Protein AF-A0A939HCV2-F1 (afdb_monomer)

Mean predicted aligned error: 8.55 Å

Secondary structure (DSSP, 8-state):
--HHHHHHHHHHHHHHHHTS--TTTS-PEEEEEEEEEEETTEEEEEEEEEETTT--EEEEEEE-TTGGGS-S--------

Sequence (80 aa):
MNLNEVMKFVESEYIVINNTPCEICGGDFLTESVGLTFENGKPENITHCVCENCGHEREFSFRAPFIGAMNQEPEQEELN

Nearest PDB structures (foldseek):
  2qkd-assembly1_A  TM=6.146E-01  e=2.943E-02  Mus musculus
  8t2x-assembly1_eI  TM=6.762E-01  e=2.922E-01  Saccharomyces cerevisiae
  1eif-assembly1_A  TM=6.565E-01  e=4.461E-01  Methanocaldococcus jannaschii
  8y0w-assembly1_5  TM=6.185E-01  e=4.461E-01  Homo sapiens
  8y0u-assembly1_5  TM=6.762E-01  e=7.683E-01  Saccharomyces cerevisiae

Foldseek 3Di:
DDPVVVVVLVVVQVVVQQPDADPPPRAHWDWDDWDWDQDPNFIWIKTWTAGPPPRDIDIDIDGDRCVVVVPPDDDPPPPD

Radius of gyration: 16.74 Å; Cα contacts (8 Å, |Δi|>4): 106; chains: 1; bounding box: 49×35×34 Å

Solvent-accessible surface area (backbone atoms only — not comparable to full-atom values): 4969 Å² total; per-residue (Å²): 138,56,73,67,61,55,50,53,51,55,51,51,52,51,52,53,47,70,71,41,57,35,92,87,80,62,39,54,49,41,81,76,48,76,47,80,46,66,62,95,84,40,42,28,39,37,35,38,26,33,22,77,79,79,64,53,72,47,78,45,82,42,81,34,80,62,64,74,68,65,78,62,78,80,82,84,79,79,84,126

Structure (mmCIF, N/CA/C/O backbone):
data_AF-A0A939HCV2-F1
#
_entry.id   AF-A0A939HCV2-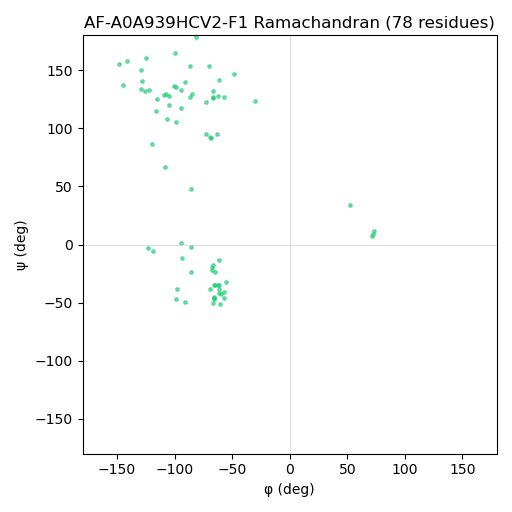F1
#
loop_
_atom_site.group_PDB
_atom_site.id
_atom_site.type_symbol
_atom_site.label_atom_id
_atom_site.label_alt_id
_atom_site.label_comp_id
_atom_site.label_asym_id
_atom_site.label_entity_id
_atom_site.label_seq_id
_atom_site.pdbx_PDB_ins_code
_atom_site.Cartn_x
_atom_site.Cartn_y
_atom_site.Cartn_z
_atom_site.occupancy
_atom_site.B_iso_or_equiv
_atom_site.auth_seq_id
_atom_site.auth_comp_id
_atom_site.auth_asym_id
_atom_site.auth_atom_id
_atom_site.pdbx_PDB_model_num
ATOM 1 N N . MET A 1 1 ? 20.752 -0.132 -12.856 1.00 59.50 1 MET A N 1
ATOM 2 C CA . MET A 1 1 ? 20.058 0.269 -11.618 1.00 59.50 1 MET A CA 1
ATOM 3 C C . MET A 1 1 ? 20.762 -0.413 -10.461 1.00 59.50 1 MET A C 1
ATOM 5 O O . MET A 1 1 ? 21.116 -1.577 -10.614 1.00 59.50 1 MET A O 1
ATOM 9 N N . ASN A 1 2 ? 21.058 0.294 -9.373 1.00 74.94 2 ASN A N 1
ATOM 10 C CA . ASN A 1 2 ? 21.708 -0.301 -8.197 1.00 74.94 2 ASN A CA 1
ATOM 11 C C . ASN A 1 2 ? 20.680 -0.619 -7.095 1.00 74.94 2 ASN A C 1
ATOM 13 O O . ASN A 1 2 ? 19.555 -0.124 -7.119 1.00 74.94 2 ASN A O 1
ATOM 17 N N . LEU A 1 3 ? 21.069 -1.439 -6.115 1.00 75.75 3 LEU A N 1
ATOM 18 C CA . LEU A 1 3 ? 20.197 -1.836 -5.001 1.00 75.75 3 LEU A CA 1
ATOM 19 C C . LEU A 1 3 ? 19.624 -0.627 -4.230 1.00 75.75 3 LEU A C 1
ATOM 21 O O . LEU A 1 3 ? 18.484 -0.674 -3.778 1.00 75.75 3 LEU A O 1
ATOM 25 N N . ASN A 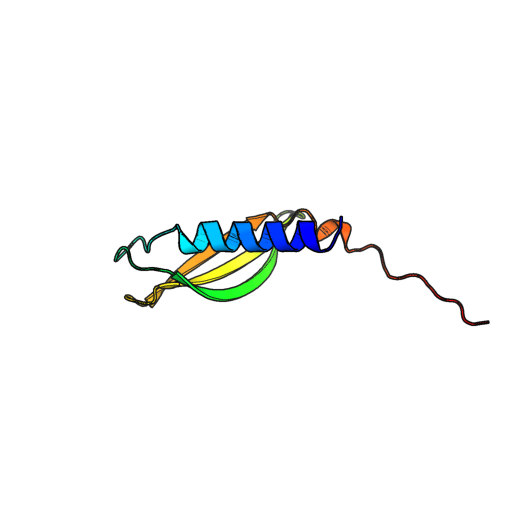1 4 ? 20.376 0.476 -4.138 1.00 81.19 4 ASN A N 1
ATOM 26 C CA . ASN A 1 4 ? 19.927 1.692 -3.454 1.00 81.19 4 ASN A CA 1
ATOM 27 C C . ASN A 1 4 ? 18.742 2.364 -4.160 1.00 81.19 4 ASN A C 1
ATOM 29 O O . ASN A 1 4 ? 17.884 2.938 -3.498 1.00 81.19 4 ASN A O 1
ATOM 33 N N . GLU A 1 5 ? 18.684 2.322 -5.490 1.00 76.25 5 GLU A N 1
ATOM 34 C CA . GLU A 1 5 ? 17.557 2.873 -6.253 1.00 76.25 5 GLU A CA 1
ATOM 35 C C .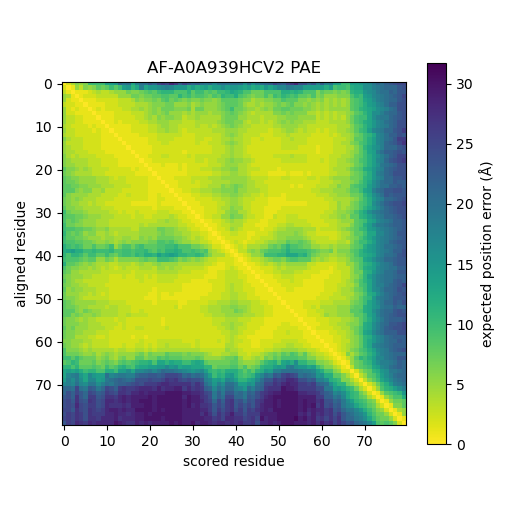 GLU A 1 5 ? 16.285 2.048 -6.042 1.00 76.25 5 GLU A C 1
ATOM 37 O O . GLU A 1 5 ? 15.209 2.620 -5.882 1.00 76.25 5 GLU A O 1
ATOM 42 N N . VAL A 1 6 ? 16.418 0.720 -5.961 1.00 79.12 6 VAL A N 1
ATOM 43 C CA . VAL A 1 6 ? 15.301 -0.185 -5.650 1.00 79.12 6 VAL A CA 1
ATOM 44 C C . VAL A 1 6 ? 14.803 0.044 -4.220 1.00 79.12 6 VAL A C 1
ATOM 46 O O . VAL A 1 6 ? 13.603 0.186 -4.009 1.00 79.12 6 VAL A O 1
ATOM 49 N N . MET A 1 7 ? 15.708 0.169 -3.242 1.00 80.75 7 MET A N 1
ATOM 50 C CA . MET A 1 7 ? 15.330 0.449 -1.849 1.00 80.75 7 MET A CA 1
ATOM 51 C C . MET A 1 7 ? 14.599 1.785 -1.694 1.00 80.75 7 MET A C 1
ATOM 53 O O . MET A 1 7 ? 13.593 1.840 -0.995 1.00 80.75 7 MET A O 1
ATOM 57 N N . LYS A 1 8 ? 15.049 2.843 -2.382 1.00 84.44 8 LYS A N 1
ATOM 58 C CA . LYS A 1 8 ? 14.357 4.144 -2.382 1.00 84.44 8 LYS A CA 1
ATOM 59 C C . LYS A 1 8 ? 12.943 4.056 -2.942 1.00 84.44 8 LYS A C 1
ATOM 61 O O . LYS A 1 8 ? 12.062 4.787 -2.500 1.00 84.44 8 LYS A O 1
ATOM 66 N N . PHE A 1 9 ? 12.735 3.195 -3.935 1.00 83.44 9 PHE A N 1
ATOM 67 C CA . PHE A 1 9 ? 11.413 2.987 -4.499 1.00 83.44 9 PHE A CA 1
ATOM 68 C C . PHE A 1 9 ? 10.485 2.328 -3.476 1.00 83.44 9 PHE A C 1
ATOM 70 O O . PHE A 1 9 ? 9.433 2.887 -3.178 1.00 83.44 9 PHE A O 1
ATOM 77 N N . VAL A 1 10 ? 10.930 1.229 -2.863 1.00 84.31 10 VAL A N 1
ATOM 78 C CA . VAL A 1 10 ? 10.181 0.542 -1.799 1.00 84.31 10 VAL A CA 1
ATOM 79 C C . VAL A 1 10 ? 9.876 1.497 -0.640 1.00 84.31 10 VAL A C 1
ATOM 81 O O . VAL A 1 10 ? 8.737 1.599 -0.196 1.00 84.31 10 VAL A O 1
ATOM 84 N N . GLU A 1 11 ? 10.862 2.279 -0.195 1.00 87.75 11 GLU A N 1
ATOM 85 C CA . GLU A 1 11 ? 10.672 3.296 0.846 1.00 87.75 11 GLU A CA 1
ATOM 86 C C . GLU A 1 11 ? 9.586 4.315 0.465 1.00 87.75 11 GLU A C 1
ATOM 88 O O . GLU A 1 11 ? 8.744 4.663 1.294 1.00 87.75 11 GLU A O 1
ATOM 93 N N . SER A 1 12 ? 9.550 4.755 -0.797 1.00 90.12 12 SER A N 1
ATOM 94 C CA . SER A 1 12 ? 8.532 5.698 -1.266 1.00 90.12 12 SER A CA 1
ATOM 95 C C . SER A 1 12 ? 7.111 5.124 -1.231 1.00 90.12 12 SER A C 1
ATOM 97 O O . SER A 1 12 ? 6.179 5.852 -0.892 1.00 90.12 12 SER A O 1
ATOM 99 N N . GLU A 1 13 ? 6.935 3.828 -1.504 1.00 91.12 13 GLU A N 1
ATOM 100 C CA . GLU A 1 13 ? 5.635 3.147 -1.416 1.00 91.12 13 GLU A CA 1
ATOM 101 C C . GLU A 1 13 ? 5.140 3.105 0.033 1.00 91.12 13 GLU A C 1
ATOM 103 O O . GLU A 1 13 ? 4.010 3.503 0.320 1.00 91.12 13 GLU A O 1
ATOM 108 N N . TYR A 1 14 ? 6.016 2.717 0.967 1.00 90.94 14 TYR A N 1
ATOM 109 C CA . TYR A 1 14 ? 5.701 2.712 2.398 1.00 90.94 14 TYR A CA 1
ATOM 110 C C . TYR A 1 14 ? 5.379 4.108 2.930 1.00 90.94 14 TYR A C 1
ATOM 112 O O . TYR A 1 14 ? 4.461 4.255 3.733 1.00 90.94 14 TYR A O 1
ATOM 120 N N . ILE A 1 15 ? 6.079 5.150 2.467 1.00 93.69 15 ILE A N 1
ATOM 121 C CA . ILE A 1 15 ? 5.751 6.539 2.819 1.00 93.69 15 ILE A CA 1
ATOM 122 C C . ILE A 1 15 ? 4.331 6.887 2.364 1.00 93.69 15 ILE A C 1
ATOM 124 O O . ILE A 1 15 ? 3.600 7.529 3.115 1.00 93.69 15 ILE A O 1
ATOM 128 N N . VAL A 1 16 ? 3.918 6.481 1.160 1.00 94.44 16 VAL A N 1
ATOM 129 C CA . VAL A 1 16 ? 2.552 6.742 0.677 1.00 94.44 16 VAL A CA 1
ATOM 130 C C . VAL A 1 16 ? 1.521 5.995 1.520 1.00 94.44 16 VAL A C 1
ATOM 132 O O . VAL A 1 16 ? 0.538 6.609 1.937 1.00 94.44 16 VAL A O 1
ATOM 135 N N . ILE A 1 17 ? 1.750 4.711 1.808 1.00 94.06 17 ILE A N 1
ATOM 136 C CA . ILE A 1 17 ? 0.840 3.894 2.627 1.00 94.06 17 ILE A CA 1
ATOM 137 C C . ILE A 1 17 ? 0.697 4.502 4.027 1.00 94.06 17 ILE A C 1
ATOM 139 O O . ILE A 1 17 ? -0.417 4.796 4.450 1.00 94.06 17 ILE A O 1
ATOM 143 N N . ASN A 1 18 ? 1.815 4.787 4.701 1.00 92.25 18 ASN A N 1
ATOM 144 C CA . ASN A 1 18 ? 1.825 5.306 6.072 1.00 92.25 18 ASN A CA 1
ATOM 145 C C . ASN A 1 18 ? 1.260 6.729 6.194 1.00 92.25 18 ASN A C 1
ATOM 147 O O . ASN A 1 18 ? 0.843 7.128 7.273 1.00 92.25 18 ASN A O 1
ATOM 151 N N . ASN A 1 19 ? 1.249 7.511 5.111 1.00 94.81 19 ASN A N 1
ATOM 152 C CA . ASN A 1 19 ? 0.625 8.839 5.095 1.00 94.81 19 ASN A CA 1
ATOM 153 C C . ASN A 1 19 ? -0.824 8.819 4.587 1.00 94.81 19 ASN A C 1
ATOM 155 O O . ASN A 1 19 ? -1.450 9.876 4.481 1.00 94.81 19 ASN A O 1
ATOM 159 N N . THR A 1 20 ? -1.358 7.647 4.243 1.00 95.88 20 THR A N 1
ATOM 160 C CA . THR A 1 20 ? -2.744 7.500 3.806 1.00 95.88 20 THR A CA 1
ATOM 161 C C . THR A 1 20 ? -3.585 7.014 4.983 1.00 95.88 20 THR A C 1
ATOM 163 O O . THR A 1 20 ? -3.525 5.832 5.312 1.00 95.88 20 THR A O 1
ATOM 166 N N . PRO A 1 21 ? -4.405 7.872 5.613 1.00 96.06 21 PRO A N 1
ATOM 167 C CA . PRO A 1 21 ? -5.269 7.432 6.696 1.00 96.06 21 PRO A CA 1
ATOM 168 C C . PRO A 1 21 ? -6.393 6.535 6.168 1.00 96.06 21 PRO A C 1
ATOM 170 O O . PRO A 1 21 ? -6.841 6.649 5.020 1.00 96.06 21 PRO A O 1
ATOM 173 N N . CYS A 1 22 ? -6.897 5.667 7.038 1.00 96.50 22 CYS A N 1
ATOM 174 C CA . CYS A 1 22 ? -8.087 4.874 6.787 1.00 96.50 22 CYS A CA 1
ATOM 175 C C . CYS A 1 22 ? -9.275 5.782 6.461 1.00 96.50 22 CYS A C 1
ATOM 177 O O . CYS A 1 22 ? -9.636 6.664 7.238 1.00 96.50 22 CYS A O 1
ATOM 179 N N . GLU A 1 23 ? -9.932 5.527 5.335 1.00 96.19 23 GLU A N 1
ATOM 180 C CA . GLU A 1 23 ? -11.089 6.307 4.881 1.00 96.19 23 GLU A CA 1
ATOM 181 C C . GLU A 1 23 ? -12.326 6.154 5.780 1.00 96.19 23 GLU A C 1
ATOM 183 O O . GLU A 1 23 ? -13.225 6.991 5.740 1.00 96.19 23 GLU A O 1
ATOM 188 N N . ILE A 1 24 ? -12.356 5.109 6.611 1.00 96.50 24 ILE A N 1
ATOM 189 C CA . ILE A 1 24 ? -13.474 4.807 7.507 1.00 96.50 24 ILE A CA 1
ATOM 190 C C . ILE A 1 24 ? -13.284 5.455 8.881 1.00 96.50 24 ILE A C 1
ATOM 192 O O . ILE A 1 24 ? -14.201 6.095 9.391 1.00 96.50 24 ILE A O 1
ATOM 196 N N . CYS A 1 25 ? -12.111 5.286 9.501 1.00 96.75 25 CYS A N 1
ATOM 197 C CA . CYS A 1 25 ? -11.880 5.714 10.886 1.00 96.75 25 CYS A CA 1
ATOM 198 C C . CYS A 1 25 ? -10.708 6.686 11.074 1.00 96.75 25 CYS A C 1
ATOM 200 O O . CYS A 1 25 ? -10.450 7.097 12.202 1.00 96.75 25 CYS A O 1
ATOM 202 N N . GLY A 1 26 ? -9.972 7.019 10.011 1.00 96.06 26 GLY A N 1
ATOM 203 C CA . GLY A 1 26 ? -8.805 7.903 10.064 1.00 96.06 26 GLY A CA 1
ATOM 204 C C . GLY A 1 26 ? -7.557 7.313 10.730 1.00 96.06 26 GLY A C 1
ATOM 205 O O . GLY A 1 26 ? -6.613 8.059 10.953 1.00 96.06 26 GLY A O 1
ATOM 206 N N . GLY A 1 27 ? -7.559 6.021 11.077 1.00 95.81 27 GLY A N 1
ATOM 207 C CA . GLY A 1 27 ? -6.402 5.329 11.663 1.00 95.81 27 GLY A CA 1
ATOM 208 C C . GLY A 1 27 ? -5.392 4.877 10.611 1.00 95.81 27 GLY A C 1
ATOM 209 O O . GLY A 1 27 ? -5.639 5.035 9.416 1.00 95.81 27 GLY A O 1
ATOM 210 N N . ASP A 1 28 ? -4.295 4.265 11.045 1.00 96.81 28 AS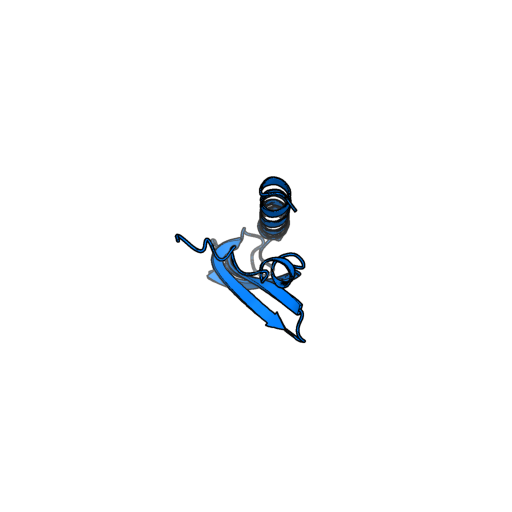P A N 1
ATOM 211 C CA . ASP A 1 28 ? -3.221 3.865 10.139 1.00 96.81 28 ASP A CA 1
ATOM 212 C C . ASP A 1 28 ? -3.468 2.478 9.521 1.00 96.81 28 ASP A C 1
ATOM 214 O O . ASP A 1 28 ? -4.199 1.628 10.050 1.00 96.81 28 ASP A O 1
ATOM 218 N N . PHE A 1 29 ? -2.885 2.268 8.342 1.00 97.06 29 PHE A N 1
ATOM 219 C CA . PHE A 1 29 ? -2.892 0.989 7.639 1.00 97.06 29 PHE A CA 1
ATOM 220 C C . PHE A 1 29 ? -1.620 0.199 7.957 1.00 97.06 29 PHE A C 1
ATOM 222 O O . PHE A 1 29 ? -0.513 0.717 7.840 1.00 97.06 29 PHE A O 1
ATOM 229 N N . LEU A 1 30 ? -1.778 -1.081 8.289 1.00 94.81 30 LEU A N 1
ATOM 230 C CA . LEU A 1 30 ? -0.680 -2.033 8.435 1.00 94.81 30 LEU A CA 1
ATOM 231 C C . LEU A 1 30 ? -0.553 -2.869 7.168 1.00 94.81 30 LEU A C 1
ATOM 233 O O . LEU A 1 30 ? -1.549 -3.361 6.644 1.00 94.81 30 LEU A O 1
ATOM 237 N N . THR A 1 31 ? 0.675 -3.059 6.692 1.00 94.31 31 THR A N 1
ATOM 238 C CA . THR A 1 31 ? 0.955 -3.941 5.555 1.00 94.31 31 THR A CA 1
ATOM 239 C C . THR A 1 31 ? 0.807 -5.404 5.961 1.00 94.31 31 THR A C 1
ATOM 241 O O . THR A 1 31 ? 1.497 -5.863 6.868 1.00 94.31 31 THR A O 1
ATOM 244 N N . GLU A 1 32 ? -0.057 -6.141 5.266 1.00 94.56 32 GLU A N 1
ATOM 245 C CA . GLU A 1 32 ? -0.283 -7.570 5.503 1.00 94.56 32 GLU A CA 1
ATOM 246 C C . GLU A 1 32 ? 0.487 -8.433 4.501 1.00 94.56 32 GLU A C 1
ATOM 248 O O . GLU A 1 32 ? 1.175 -9.381 4.881 1.00 94.56 32 GLU A O 1
ATOM 253 N N . SER A 1 33 ? 0.407 -8.095 3.214 1.00 92.88 33 SER A N 1
ATOM 254 C CA . SER A 1 33 ? 1.127 -8.813 2.165 1.00 92.88 33 SER A CA 1
ATOM 255 C C . SER A 1 33 ? 1.520 -7.894 1.015 1.00 92.88 33 SER A C 1
ATOM 257 O O . SER A 1 33 ? 0.917 -6.846 0.787 1.00 92.88 33 SER A O 1
ATOM 259 N N . VAL A 1 34 ? 2.574 -8.296 0.310 1.00 91.38 34 VAL A N 1
ATOM 260 C CA . VAL A 1 34 ? 3.116 -7.599 -0.856 1.00 91.38 34 VAL A CA 1
ATOM 261 C C . VAL A 1 34 ? 3.266 -8.624 -1.973 1.00 91.38 34 VAL A C 1
ATOM 263 O O . VAL A 1 34 ? 3.770 -9.726 -1.741 1.00 91.38 34 VAL A O 1
ATOM 266 N N . GLY A 1 35 ? 2.825 -8.275 -3.174 1.00 89.25 35 GLY A N 1
ATOM 267 C CA . GLY A 1 35 ? 2.839 -9.141 -4.344 1.00 89.25 35 GLY A CA 1
ATOM 268 C C . GLY A 1 35 ? 3.191 -8.377 -5.612 1.00 89.25 35 GLY A C 1
ATOM 269 O O . GLY A 1 35 ? 3.019 -7.169 -5.705 1.00 89.25 35 GLY A O 1
ATOM 270 N N . LEU A 1 36 ? 3.678 -9.098 -6.618 1.00 87.56 36 LEU A N 1
ATOM 271 C CA . LEU A 1 36 ? 3.959 -8.542 -7.938 1.00 87.56 36 LEU A CA 1
ATOM 272 C C . LEU A 1 36 ? 2.914 -9.032 -8.931 1.00 87.56 36 LEU A C 1
ATOM 274 O O . LEU A 1 36 ? 2.682 -10.236 -9.048 1.00 87.56 36 LEU A O 1
ATOM 278 N N . THR A 1 37 ? 2.330 -8.102 -9.677 1.00 88.00 37 THR A N 1
ATOM 279 C CA . THR A 1 37 ? 1.414 -8.402 -10.779 1.00 88.00 37 THR A CA 1
ATOM 280 C C . THR A 1 37 ? 1.890 -7.753 -12.072 1.00 88.00 37 THR A C 1
ATOM 282 O O . THR A 1 37 ? 2.696 -6.823 -12.073 1.00 88.00 37 THR A O 1
ATOM 285 N N . PHE A 1 38 ? 1.397 -8.260 -13.196 1.00 84.00 38 PHE A N 1
ATOM 286 C CA . PHE A 1 38 ? 1.652 -7.705 -14.519 1.00 84.00 38 PHE A CA 1
ATOM 287 C C . PHE A 1 38 ? 0.324 -7.295 -15.151 1.00 84.00 38 PHE A C 1
ATOM 289 O O . PHE A 1 38 ? -0.281 -8.062 -15.902 1.00 84.00 38 PHE A O 1
ATOM 296 N N . GLU A 1 39 ? -0.132 -6.075 -14.878 1.00 80.12 39 GLU A N 1
ATOM 297 C CA . GLU A 1 39 ? -1.318 -5.525 -15.534 1.00 80.12 39 GLU A CA 1
ATOM 298 C C . GLU A 1 39 ? -0.940 -4.846 -16.855 1.00 80.12 39 GLU A C 1
ATOM 300 O O . GLU A 1 39 ? -0.065 -3.981 -16.920 1.00 80.12 39 GLU A O 1
ATOM 305 N N . ASN A 1 40 ? -1.597 -5.236 -17.954 1.00 79.56 40 ASN A N 1
ATOM 306 C CA . ASN A 1 40 ? -1.347 -4.692 -19.299 1.00 79.56 40 ASN A CA 1
ATOM 307 C C . ASN A 1 40 ? 0.137 -4.735 -19.728 1.00 79.56 40 ASN A C 1
ATOM 309 O O . ASN A 1 40 ? 0.624 -3.837 -20.421 1.00 79.56 40 ASN A O 1
ATOM 313 N N . GLY A 1 41 ? 0.867 -5.768 -19.292 1.00 76.56 41 GLY A N 1
ATOM 314 C CA . GLY A 1 41 ? 2.295 -5.937 -19.573 1.00 76.56 41 GLY A CA 1
ATOM 315 C C . GLY A 1 41 ? 3.210 -4.989 -18.793 1.00 76.56 41 GLY A C 1
ATOM 316 O O . GLY A 1 41 ? 4.394 -4.890 -19.114 1.00 76.56 41 GLY A O 1
ATOM 317 N N . LYS A 1 42 ? 2.688 -4.282 -17.783 1.00 82.31 42 LYS A N 1
ATOM 318 C CA . LYS A 1 42 ? 3.468 -3.423 -16.893 1.00 82.31 42 LYS A CA 1
ATOM 319 C C . LYS A 1 42 ? 3.546 -4.065 -15.510 1.00 82.31 42 LYS A C 1
ATOM 321 O O . LYS A 1 42 ? 2.508 -4.434 -14.971 1.00 82.31 42 LYS A O 1
ATOM 326 N N . PRO A 1 43 ? 4.751 -4.204 -14.942 1.00 87.06 43 PRO A N 1
ATOM 327 C CA . PRO A 1 43 ? 4.897 -4.681 -13.577 1.00 87.06 43 PRO A CA 1
ATOM 328 C C . PRO A 1 43 ? 4.334 -3.664 -12.583 1.00 87.06 43 PRO A C 1
ATOM 330 O O . PRO A 1 43 ? 4.667 -2.473 -12.635 1.00 87.06 43 PRO A O 1
ATOM 333 N N . GLU A 1 44 ? 3.528 -4.154 -11.656 1.00 90.06 44 GLU A N 1
ATOM 334 C CA . GLU A 1 44 ? 2.993 -3.406 -10.528 1.00 90.06 44 GLU A CA 1
ATOM 335 C C . GLU A 1 44 ? 3.270 -4.164 -9.230 1.00 90.06 44 GLU A C 1
ATOM 337 O O . GLU A 1 44 ? 3.225 -5.395 -9.181 1.00 90.06 44 GLU A O 1
ATOM 342 N N . ASN A 1 45 ? 3.607 -3.408 -8.193 1.00 90.12 45 ASN A N 1
ATOM 343 C CA . ASN A 1 45 ? 3.733 -3.876 -6.830 1.00 90.12 45 ASN A CA 1
ATOM 344 C C . ASN A 1 45 ? 2.403 -3.618 -6.122 1.00 90.12 45 ASN A C 1
ATOM 346 O O . ASN A 1 45 ? 1.958 -2.472 -6.019 1.00 90.12 45 ASN A O 1
ATOM 350 N N . ILE A 1 46 ? 1.761 -4.695 -5.694 1.00 92.88 46 ILE A N 1
ATOM 351 C CA . ILE A 1 46 ? 0.465 -4.693 -5.034 1.00 92.88 46 ILE A CA 1
ATOM 352 C C . ILE A 1 46 ? 0.695 -4.941 -3.555 1.00 92.88 46 ILE A C 1
ATOM 354 O O . ILE A 1 46 ? 1.221 -5.983 -3.165 1.00 92.88 46 ILE A O 1
ATOM 358 N N . THR A 1 47 ? 0.273 -3.991 -2.735 1.00 94.50 47 THR A N 1
ATOM 359 C CA . THR A 1 47 ? 0.402 -4.073 -1.286 1.00 94.50 47 THR A CA 1
ATOM 360 C C . THR A 1 47 ? -0.981 -4.107 -0.659 1.00 94.50 47 THR A C 1
ATOM 362 O O . THR A 1 47 ? -1.730 -3.130 -0.727 1.00 94.50 47 THR A O 1
ATOM 365 N N . HIS A 1 48 ? -1.308 -5.228 -0.022 1.00 96.31 48 HIS A N 1
ATOM 366 C CA . HIS A 1 48 ? -2.522 -5.372 0.771 1.00 96.31 48 HIS A CA 1
ATOM 367 C C . HIS A 1 48 ? -2.271 -4.844 2.176 1.00 96.31 48 HIS A C 1
ATOM 369 O O . HIS A 1 48 ? -1.284 -5.197 2.832 1.00 96.31 48 HIS A O 1
ATOM 375 N N . CYS A 1 49 ? -3.160 -3.974 2.634 1.00 96.69 49 CYS A N 1
ATOM 376 C CA . CYS A 1 49 ? -3.100 -3.384 3.955 1.00 96.69 49 CYS A CA 1
ATOM 377 C C . CYS A 1 49 ? -4.428 -3.514 4.688 1.00 96.69 49 CYS A C 1
ATOM 379 O O . CYS A 1 49 ? -5.500 -3.459 4.086 1.00 96.69 49 CYS A O 1
ATOM 381 N N . VAL A 1 50 ? -4.344 -3.593 6.010 1.00 97.56 50 VAL A N 1
ATOM 382 C CA . VAL A 1 50 ? -5.497 -3.660 6.906 1.00 97.56 50 VAL A CA 1
ATOM 383 C C . VAL A 1 50 ? -5.381 -2.543 7.930 1.00 97.56 50 VAL A C 1
ATOM 385 O O . VAL A 1 50 ? -4.318 -2.327 8.511 1.00 97.56 50 VAL A O 1
ATOM 388 N N . CYS A 1 51 ? -6.459 -1.790 8.139 1.00 97.69 51 CYS A N 1
ATOM 389 C CA . CYS A 1 51 ? -6.479 -0.746 9.154 1.00 97.69 51 CYS A CA 1
ATOM 390 C C . CYS A 1 51 ? -6.389 -1.368 10.547 1.00 97.69 51 CYS A C 1
ATOM 392 O O . CYS A 1 51 ? -7.228 -2.195 10.913 1.00 97.69 51 CYS A O 1
ATOM 394 N N . GLU A 1 52 ? -5.433 -0.908 11.352 1.00 96.12 52 GLU A N 1
ATOM 395 C CA . GLU A 1 52 ? -5.201 -1.462 12.691 1.00 96.12 52 GLU A CA 1
ATOM 396 C C . GLU A 1 52 ? -6.372 -1.246 13.658 1.00 96.12 52 GLU A C 1
ATOM 398 O O . GLU A 1 52 ? -6.534 -1.990 14.621 1.00 96.12 52 GLU A O 1
ATOM 403 N N . ASN A 1 53 ? -7.201 -0.230 13.404 1.00 96.50 53 ASN A N 1
ATOM 404 C CA . ASN A 1 53 ? -8.250 0.182 14.329 1.00 96.50 53 ASN A CA 1
ATOM 405 C C . ASN A 1 53 ? -9.635 -0.380 13.972 1.00 96.50 53 ASN A C 1
ATOM 407 O O . ASN A 1 53 ? -10.406 -0.730 14.861 1.00 96.50 53 ASN A O 1
ATOM 411 N N . CYS A 1 54 ? -9.979 -0.453 12.680 1.00 96.56 54 CYS A N 1
A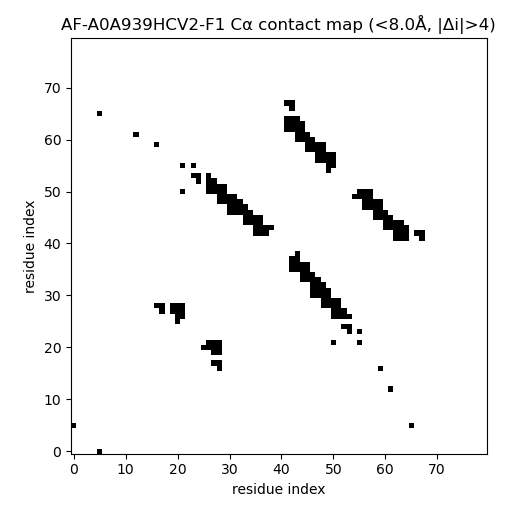TOM 412 C CA . CYS A 1 54 ? -11.313 -0.887 12.238 1.00 96.56 54 CYS A CA 1
ATOM 413 C C . CYS A 1 54 ? -11.322 -2.153 11.374 1.00 96.56 54 CYS A C 1
ATOM 415 O O . CYS A 1 54 ? -12.402 -2.637 11.044 1.00 96.56 54 CYS A O 1
ATOM 417 N N . GLY A 1 55 ? -10.152 -2.688 11.005 1.00 96.25 55 GLY A N 1
ATOM 418 C CA . GLY A 1 55 ? -10.044 -3.875 10.155 1.00 96.25 55 GLY A CA 1
ATOM 419 C C . GLY A 1 55 ? -10.403 -3.639 8.687 1.00 96.25 55 GLY A C 1
ATOM 420 O O . GLY A 1 55 ? -10.520 -4.601 7.940 1.00 96.25 55 GLY A O 1
ATOM 421 N N . HIS A 1 56 ? -10.600 -2.385 8.262 1.00 97.06 56 HIS A N 1
ATOM 422 C CA . HIS A 1 56 ? -10.860 -2.067 6.857 1.00 97.06 56 HIS A CA 1
ATOM 423 C C . HIS A 1 56 ? -9.669 -2.459 5.986 1.00 97.06 56 HIS A C 1
ATOM 425 O O . HIS A 1 56 ? -8.542 -2.044 6.262 1.00 97.06 56 HIS A O 1
ATOM 431 N N . GLU A 1 57 ? -9.931 -3.226 4.937 1.00 96.81 57 GLU A N 1
ATOM 432 C CA . GLU A 1 57 ? -8.922 -3.692 3.993 1.00 96.81 57 GLU A CA 1
ATOM 433 C C . GLU A 1 57 ? -8.783 -2.707 2.832 1.00 96.81 57 GLU A C 1
ATOM 435 O O . GLU A 1 57 ? -9.766 -2.164 2.319 1.00 96.81 57 GLU A O 1
ATOM 440 N N . ARG A 1 58 ? -7.545 -2.481 2.397 1.00 95.38 58 ARG A N 1
ATOM 441 C CA . ARG A 1 58 ? -7.233 -1.636 1.250 1.00 95.38 58 ARG A CA 1
ATOM 442 C C . ARG A 1 58 ? -6.038 -2.179 0.491 1.00 95.38 58 ARG A C 1
ATOM 444 O O . ARG A 1 58 ? -5.022 -2.540 1.076 1.00 95.38 58 ARG A O 1
ATOM 451 N N . GLU A 1 59 ? -6.147 -2.155 -0.826 1.00 95.25 59 GLU A N 1
ATOM 452 C CA . GLU A 1 59 ? -5.054 -2.474 -1.731 1.00 95.25 59 GLU A CA 1
ATOM 453 C C . GLU A 1 59 ? -4.422 -1.186 -2.275 1.00 95.25 59 GLU A C 1
ATOM 455 O O . GLU A 1 59 ? -5.121 -0.234 -2.643 1.00 95.25 59 GLU A O 1
ATOM 460 N N . PHE A 1 60 ? -3.093 -1.154 -2.319 1.00 94.12 60 PHE A N 1
ATOM 461 C CA . PHE A 1 60 ? -2.319 -0.110 -2.976 1.00 94.12 60 PHE A CA 1
ATOM 462 C C . PHE A 1 60 ? -1.555 -0.717 -4.153 1.00 94.12 60 PHE A C 1
ATOM 464 O O . PHE A 1 60 ? -0.788 -1.656 -3.962 1.00 94.12 60 PHE A O 1
ATOM 471 N N . SER A 1 61 ? -1.739 -0.157 -5.352 1.00 92.25 61 SER A N 1
ATOM 472 C CA . SER A 1 61 ? -0.944 -0.504 -6.534 1.00 92.25 61 SER A CA 1
ATOM 473 C C . SER A 1 61 ? 0.070 0.595 -6.837 1.00 92.25 61 SER A C 1
ATOM 475 O O . SER A 1 61 ? -0.278 1.775 -6.974 1.00 92.25 61 SER A O 1
ATOM 477 N N . PHE A 1 62 ? 1.330 0.194 -6.974 1.00 91.38 62 PHE A N 1
ATOM 478 C CA . PHE A 1 62 ? 2.436 1.051 -7.370 1.00 91.38 62 PHE A CA 1
ATOM 479 C C . PHE A 1 62 ? 3.099 0.485 -8.621 1.00 91.38 62 PHE A C 1
ATOM 481 O O . PHE A 1 62 ? 3.422 -0.696 -8.706 1.00 91.38 62 PHE A O 1
ATOM 488 N N . ARG A 1 63 ? 3.363 1.329 -9.620 1.00 88.06 63 ARG A N 1
ATOM 489 C CA . ARG A 1 63 ? 4.095 0.875 -10.810 1.00 88.06 63 ARG A CA 1
ATOM 490 C C . ARG A 1 63 ? 5.520 0.509 -10.443 1.00 88.06 63 ARG A C 1
ATOM 492 O O . ARG A 1 63 ? 6.245 1.384 -9.996 1.00 88.06 63 ARG A O 1
ATOM 499 N N . ALA A 1 64 ? 5.959 -0.700 -10.773 1.00 84.00 64 ALA A N 1
ATOM 500 C CA . ALA A 1 64 ? 7.303 -1.192 -10.480 1.00 84.00 64 ALA A CA 1
ATOM 501 C C . ALA A 1 64 ? 8.159 -1.292 -11.761 1.00 84.00 64 ALA A C 1
ATOM 503 O O . ALA A 1 64 ? 8.521 -2.392 -12.186 1.00 84.00 64 ALA A O 1
ATOM 504 N N . PRO A 1 65 ? 8.513 -0.166 -12.419 1.00 75.31 65 PRO A N 1
ATOM 505 C CA . PRO A 1 65 ? 9.103 -0.146 -13.765 1.00 75.31 65 PRO A CA 1
ATOM 506 C C . PRO A 1 65 ? 10.451 -0.877 -13.889 1.00 75.31 65 PRO A C 1
ATOM 508 O O . PRO A 1 65 ? 10.913 -1.122 -14.999 1.00 75.31 65 PRO A O 1
ATOM 511 N N . PHE A 1 66 ? 11.087 -1.222 -12.772 1.00 72.00 66 PHE A N 1
ATOM 512 C CA . PHE A 1 66 ? 12.376 -1.907 -12.718 1.00 72.00 66 PHE A CA 1
ATOM 513 C C . PHE A 1 66 ? 12.272 -3.433 -12.808 1.00 72.00 66 PHE A C 1
ATOM 515 O O . PHE A 1 66 ? 13.217 -4.064 -13.272 1.00 72.00 66 PHE A O 1
ATOM 522 N N . ILE A 1 67 ? 11.132 -4.036 -12.455 1.00 69.00 67 ILE A N 1
ATOM 523 C CA . ILE A 1 67 ? 10.938 -5.499 -12.495 1.00 69.00 67 ILE A CA 1
ATOM 524 C C . ILE A 1 67 ? 11.063 -6.033 -13.934 1.00 69.00 67 ILE A C 1
ATOM 526 O O . ILE A 1 67 ? 11.637 -7.093 -14.159 1.00 69.00 67 ILE A O 1
ATOM 530 N N . GLY A 1 68 ? 10.6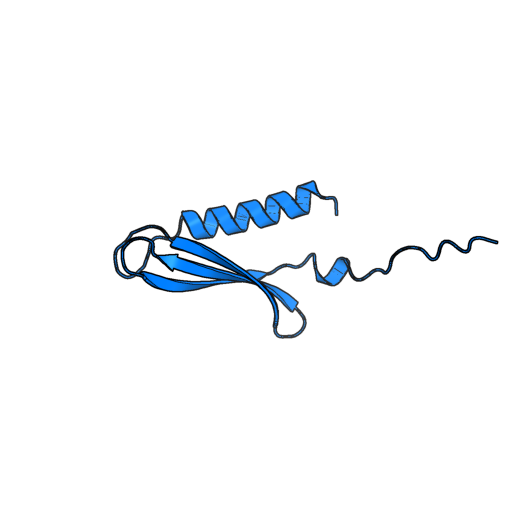14 -5.265 -14.934 1.00 60.22 68 GLY A N 1
ATOM 531 C CA . GLY A 1 68 ? 10.754 -5.628 -16.351 1.00 60.22 68 GLY A CA 1
ATOM 532 C C . GLY A 1 68 ? 12.200 -5.625 -16.868 1.00 60.22 68 GLY A C 1
ATOM 533 O O . GLY A 1 68 ? 12.479 -6.260 -17.879 1.00 60.22 68 GLY A O 1
ATOM 534 N N . ALA A 1 69 ? 13.123 -4.947 -16.175 1.00 54.53 69 ALA A N 1
ATOM 535 C CA . ALA A 1 69 ? 14.544 -4.891 -16.526 1.00 54.53 69 ALA A CA 1
ATOM 536 C C . ALA A 1 69 ? 15.394 -5.958 -15.808 1.00 54.53 69 ALA A C 1
ATOM 538 O O . ALA A 1 69 ? 16.548 -6.154 -16.176 1.00 54.53 69 ALA A O 1
ATOM 539 N N . MET A 1 70 ? 14.844 -6.652 -14.802 1.00 53.81 70 MET A N 1
ATOM 540 C CA . MET A 1 70 ? 15.547 -7.711 -14.059 1.00 53.81 70 MET A CA 1
ATOM 541 C C . MET A 1 70 ? 15.459 -9.092 -14.734 1.00 53.81 70 MET A C 1
ATOM 543 O O . MET A 1 70 ? 16.102 -10.029 -14.278 1.00 53.81 70 MET A O 1
ATOM 547 N N . ASN A 1 71 ? 14.738 -9.207 -15.856 1.00 46.75 71 ASN A N 1
ATOM 548 C CA . ASN A 1 71 ? 14.749 -10.379 -16.740 1.00 46.75 71 ASN A CA 1
ATOM 549 C C . ASN A 1 71 ? 15.896 -10.316 -17.773 1.00 46.75 71 ASN A C 1
ATOM 551 O O . ASN A 1 71 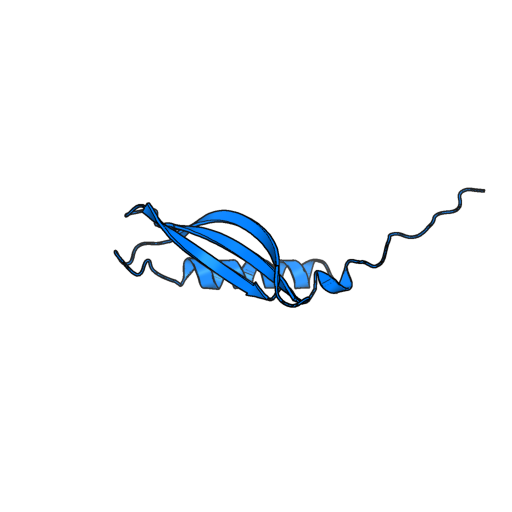? 15.681 -10.527 -18.965 1.00 46.75 71 ASN A O 1
ATOM 555 N N . GLN A 1 72 ? 17.117 -10.005 -17.333 1.00 47.03 72 GLN A N 1
ATOM 556 C CA . GLN A 1 72 ? 18.317 -10.465 -18.035 1.00 47.03 72 GLN A CA 1
ATOM 557 C C . GLN A 1 72 ? 1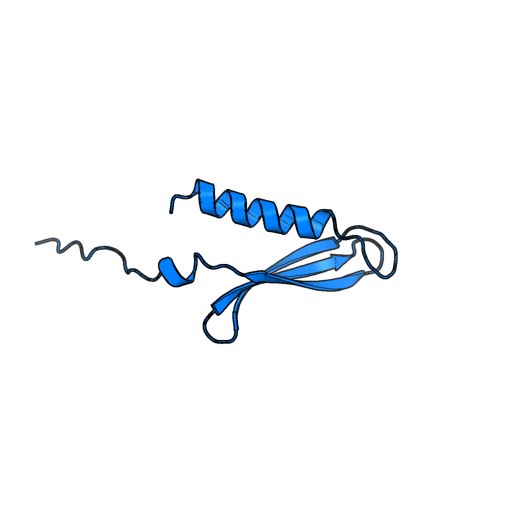8.913 -11.575 -17.172 1.00 47.03 72 GLN A C 1
ATOM 559 O O . GLN A 1 72 ? 19.366 -11.324 -16.058 1.00 47.03 72 GLN A O 1
ATOM 564 N N . GLU A 1 73 ? 18.790 -12.805 -17.665 1.00 47.09 73 GLU A N 1
ATOM 565 C CA . GLU A 1 73 ? 19.286 -14.035 -17.045 1.00 47.09 73 GLU A CA 1
ATOM 566 C C . G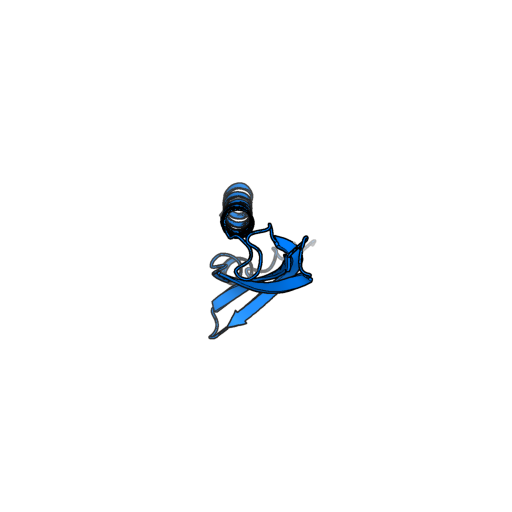LU A 1 73 ? 20.753 -13.898 -16.581 1.00 47.09 73 GLU A C 1
ATOM 568 O O . GLU A 1 73 ? 21.534 -13.193 -17.227 1.00 47.09 73 GLU A O 1
ATOM 573 N N . PRO A 1 74 ? 21.150 -14.559 -15.477 1.00 44.12 74 PRO A N 1
ATOM 574 C CA . PRO A 1 74 ? 22.543 -14.605 -15.052 1.00 44.12 74 PRO A CA 1
ATOM 575 C C . PRO A 1 74 ? 23.431 -15.278 -16.111 1.00 44.12 74 PRO A C 1
ATOM 577 O O . PRO A 1 74 ? 23.046 -16.258 -16.747 1.00 44.12 74 PRO A O 1
ATOM 580 N N . GLU A 1 75 ? 24.626 -14.709 -16.260 1.00 46.97 75 GLU A N 1
ATOM 581 C CA . GLU A 1 75 ? 25.805 -15.202 -16.976 1.00 46.97 75 GLU A CA 1
ATOM 582 C C . GLU A 1 75 ? 25.902 -16.740 -16.984 1.00 46.97 75 GLU A C 1
ATOM 584 O O . GLU A 1 75 ? 25.947 -17.385 -15.935 1.00 46.97 75 GLU A O 1
ATOM 589 N N . GLN A 1 76 ? 25.967 -17.337 -18.177 1.00 46.03 76 GLN A N 1
ATOM 590 C CA . GLN A 1 76 ? 26.452 -18.704 -18.333 1.00 46.03 76 GLN A CA 1
ATOM 591 C C . GLN A 1 76 ? 27.960 -18.702 -18.033 1.00 46.03 76 GLN A C 1
ATOM 593 O O . GLN A 1 76 ? 28.769 -18.453 -18.923 1.00 46.03 76 GLN A O 1
ATOM 598 N N . GLU A 1 77 ? 28.356 -18.965 -16.786 1.00 46.34 77 GLU A N 1
ATOM 599 C CA . GLU A 1 77 ? 29.711 -19.449 -16.498 1.00 46.34 77 GLU A CA 1
ATOM 600 C C . GLU A 1 77 ? 29.833 -20.875 -17.061 1.00 46.34 77 GLU A C 1
ATOM 602 O O . GLU A 1 77 ? 29.503 -21.867 -16.409 1.00 46.34 77 GLU A O 1
ATOM 607 N N . GLU A 1 78 ? 30.290 -20.981 -18.312 1.00 50.28 78 GLU A N 1
ATOM 608 C CA . GLU A 1 78 ? 30.886 -22.210 -18.835 1.00 50.28 78 GLU A CA 1
ATOM 609 C C . GLU A 1 78 ? 32.170 -22.506 -18.040 1.00 50.28 78 GLU A C 1
ATOM 611 O O . GLU A 1 78 ? 33.249 -21.991 -18.336 1.00 50.28 78 GLU A O 1
ATOM 616 N N . LEU A 1 79 ? 32.060 -23.351 -17.014 1.00 43.66 79 LEU A N 1
ATOM 617 C CA . LEU A 1 79 ? 33.203 -24.060 -16.442 1.00 43.66 79 LEU A CA 1
ATOM 618 C C . LEU A 1 79 ? 33.625 -25.162 -17.427 1.00 43.66 79 LEU A C 1
ATOM 620 O O . LEU A 1 79 ? 33.055 -26.254 -17.420 1.00 43.66 79 LEU A O 1
ATOM 624 N N . ASN A 1 80 ? 34.603 -24.844 -18.279 1.00 50.06 80 ASN A N 1
ATOM 625 C CA . ASN A 1 80 ? 35.446 -25.827 -18.971 1.00 50.06 80 ASN A CA 1
ATOM 626 C C . ASN A 1 80 ? 36.596 -26.283 -18.066 1.00 50.06 80 ASN A C 1
ATOM 628 O O . ASN A 1 80 ? 37.222 -25.404 -17.429 1.00 50.06 80 ASN A O 1
#

Organism: NCBI:txid2817862

pLDDT: mean 82.79, std 16.8, range [43.66, 97.69]